Protein AF-A0A9D9DG85-F1 (afdb_monomer)

Structure (mmCIF, N/CA/C/O backbone):
data_AF-A0A9D9DG85-F1
#
_entry.id   AF-A0A9D9DG85-F1
#
loop_
_atom_site.group_PDB
_atom_site.id
_atom_site.type_symbol
_atom_site.label_atom_id
_atom_site.label_alt_id
_atom_site.label_comp_id
_atom_site.label_asym_id
_atom_site.label_entity_id
_atom_site.label_seq_id
_atom_site.pdbx_PDB_ins_c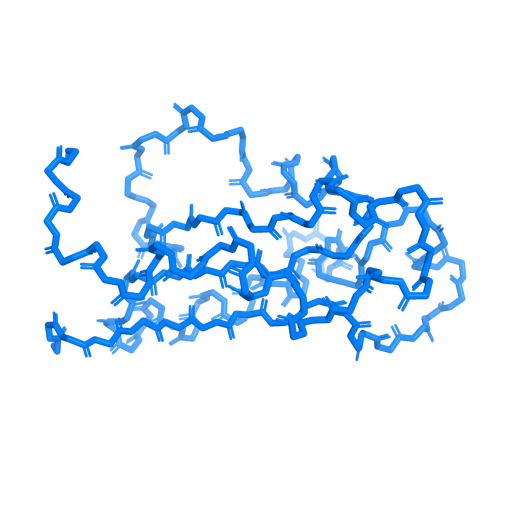ode
_atom_site.Cartn_x
_atom_site.Cartn_y
_atom_site.Cartn_z
_atom_site.occupancy
_atom_site.B_iso_or_equiv
_atom_site.auth_seq_id
_atom_site.auth_comp_id
_atom_site.auth_asym_id
_atom_site.auth_atom_id
_atom_site.pdbx_PDB_model_num
ATOM 1 N N . MET A 1 1 ? -19.314 -0.954 11.319 1.00 50.78 1 MET A N 1
ATOM 2 C CA . MET A 1 1 ? -19.486 -1.995 10.280 1.00 50.78 1 MET A CA 1
ATOM 3 C C . MET A 1 1 ? -18.521 -3.126 10.618 1.00 50.78 1 MET A C 1
ATOM 5 O O . MET A 1 1 ? -17.382 -2.808 10.903 1.00 50.78 1 MET A O 1
ATOM 9 N N . LYS A 1 2 ? -18.953 -4.392 10.742 1.00 56.47 2 LYS A N 1
ATOM 10 C CA . LYS A 1 2 ? -18.107 -5.467 11.325 1.00 56.47 2 LYS 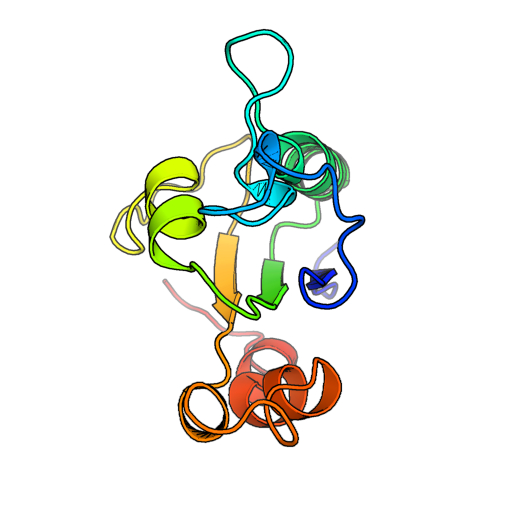A CA 1
ATOM 11 C C . LYS A 1 2 ? -17.632 -6.553 10.342 1.00 56.47 2 LYS A C 1
ATOM 13 O O . LYS A 1 2 ? -16.879 -7.42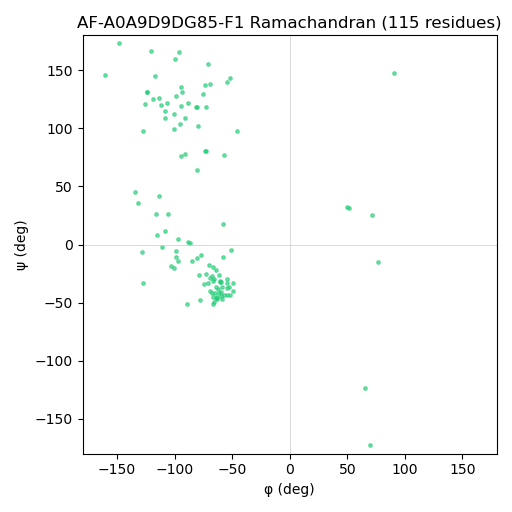0 10.753 1.00 56.47 2 LYS A O 1
ATOM 18 N N . ASN A 1 3 ? -18.024 -6.498 9.064 1.00 77.00 3 ASN A N 1
ATOM 19 C CA . ASN A 1 3 ? -17.763 -7.567 8.084 1.00 77.00 3 ASN A CA 1
ATOM 20 C C . ASN A 1 3 ? -17.256 -7.022 6.734 1.00 77.00 3 ASN A C 1
ATOM 22 O O . ASN A 1 3 ? -17.777 -7.402 5.689 1.00 77.00 3 ASN A O 1
ATOM 26 N N . VAL A 1 4 ? -16.308 -6.084 6.737 1.00 84.94 4 VAL A N 1
ATOM 27 C CA . VAL A 1 4 ? -15.707 -5.562 5.498 1.00 84.94 4 VAL A CA 1
ATOM 28 C C . VAL A 1 4 ? -14.200 -5.756 5.573 1.00 84.94 4 VAL A C 1
ATOM 30 O O . VAL A 1 4 ? -13.591 -5.403 6.581 1.00 84.94 4 VAL A O 1
ATOM 33 N N . VAL A 1 5 ? -13.628 -6.319 4.511 1.00 86.88 5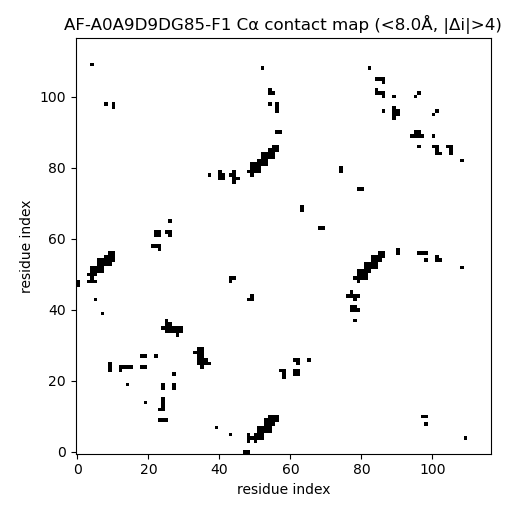 VAL A N 1
ATOM 34 C CA . VAL A 1 5 ? -12.183 -6.410 4.286 1.00 86.88 5 VAL A CA 1
ATOM 35 C C . VAL A 1 5 ? -11.866 -5.532 3.084 1.00 86.88 5 VAL A C 1
ATOM 37 O O . VAL A 1 5 ? -12.492 -5.674 2.033 1.00 86.88 5 VAL A O 1
ATOM 40 N N . ALA A 1 6 ? -10.929 -4.604 3.242 1.00 89.25 6 ALA A N 1
ATOM 41 C CA . ALA A 1 6 ? -10.451 -3.768 2.152 1.00 89.25 6 ALA A CA 1
ATOM 42 C C . ALA A 1 6 ? -9.198 -4.376 1.528 1.00 89.25 6 ALA A C 1
ATOM 44 O O . ALA A 1 6 ? -8.285 -4.777 2.242 1.00 89.25 6 ALA A O 1
ATOM 45 N N . LEU A 1 7 ? -9.134 -4.397 0.197 1.00 91.81 7 LEU A N 1
ATOM 46 C CA . LEU A 1 7 ? -7.937 -4.787 -0.542 1.00 91.81 7 LEU A CA 1
ATOM 47 C C . LEU A 1 7 ? -7.365 -3.569 -1.268 1.00 91.81 7 LEU A C 1
ATOM 49 O O . LEU A 1 7 ? -8.032 -2.970 -2.112 1.00 91.81 7 LEU A O 1
ATOM 53 N N . VAL A 1 8 ? -6.123 -3.209 -0.951 1.00 92.06 8 VAL A N 1
ATOM 54 C CA . VAL A 1 8 ? -5.376 -2.134 -1.614 1.00 92.06 8 VAL A CA 1
ATOM 55 C C . VAL A 1 8 ? -4.418 -2.764 -2.621 1.00 92.06 8 VAL A C 1
ATOM 57 O O . VAL A 1 8 ? -3.479 -3.456 -2.237 1.00 92.06 8 VAL A O 1
ATOM 60 N N . ASN A 1 9 ? -4.658 -2.544 -3.916 1.00 93.88 9 ASN A N 1
ATOM 61 C CA . ASN A 1 9 ? -3.895 -3.176 -4.995 1.00 93.88 9 ASN A CA 1
ATOM 62 C C . ASN A 1 9 ? -2.736 -2.295 -5.488 1.00 93.88 9 ASN A C 1
ATOM 64 O O . ASN A 1 9 ? -2.968 -1.211 -6.020 1.00 93.88 9 ASN A O 1
ATOM 68 N N . LEU A 1 10 ? -1.496 -2.782 -5.364 1.00 92.75 10 LEU A N 1
ATOM 69 C CA . LEU A 1 10 ? -0.289 -2.081 -5.823 1.00 92.75 10 LEU A CA 1
ATOM 70 C C . LEU A 1 10 ? 0.223 -2.557 -7.188 1.00 92.75 10 LEU A C 1
ATOM 72 O O . LEU A 1 10 ? 1.161 -1.961 -7.720 1.00 92.75 10 LEU A O 1
ATOM 76 N N . HIS A 1 11 ? -0.373 -3.598 -7.776 1.00 92.19 11 HIS A N 1
ATOM 77 C CA . HIS A 1 11 ? 0.130 -4.233 -9.001 1.00 92.19 11 HIS A CA 1
ATOM 78 C C . HIS A 1 11 ? 0.006 -3.362 -10.253 1.00 92.19 11 HIS A C 1
ATOM 80 O O . HIS A 1 11 ? 0.842 -3.479 -11.151 1.00 92.19 11 HIS A O 1
ATOM 86 N N . ASN A 1 12 ? -0.993 -2.475 -10.281 1.00 87.75 12 ASN A N 1
ATOM 87 C CA . ASN A 1 12 ? -1.332 -1.607 -11.414 1.00 87.75 12 ASN A CA 1
ATOM 88 C C . ASN A 1 12 ? -1.095 -0.121 -11.098 1.00 87.75 12 ASN A C 1
ATOM 90 O O . ASN A 1 12 ? -1.904 0.744 -11.429 1.00 87.75 12 ASN A O 1
ATOM 94 N N . SER A 1 13 ? 0.014 0.179 -10.423 1.00 86.50 13 SER A N 1
ATOM 95 C CA . SER A 1 13 ? 0.387 1.559 -10.104 1.00 86.50 13 SER A CA 1
ATOM 96 C C . SER A 1 13 ? 0.898 2.308 -11.349 1.00 86.50 13 SER A C 1
ATOM 98 O O . SER A 1 13 ? 1.714 1.753 -12.091 1.00 86.50 13 SER A O 1
ATOM 100 N N . PRO A 1 14 ? 0.499 3.576 -11.567 1.00 88.62 14 PRO A N 1
ATOM 101 C CA . PRO A 1 14 ? 1.107 4.439 -12.576 1.00 88.62 14 PRO A CA 1
ATOM 102 C C . PRO A 1 14 ? 2.626 4.556 -12.406 1.00 88.62 14 PRO A C 1
ATOM 104 O O . PRO A 1 14 ? 3.130 4.688 -11.288 1.00 88.62 14 PRO A O 1
ATOM 107 N N . ASN A 1 15 ? 3.352 4.554 -13.525 1.00 87.94 15 ASN A N 1
ATOM 108 C CA . ASN A 1 15 ? 4.798 4.753 -13.544 1.00 87.94 15 ASN A CA 1
ATOM 109 C C . ASN A 1 15 ? 5.119 6.254 -13.652 1.00 87.94 15 ASN A C 1
ATOM 111 O O . ASN A 1 15 ? 4.708 6.907 -14.609 1.00 87.94 15 ASN A O 1
ATOM 115 N N . LEU A 1 16 ? 5.862 6.791 -12.681 1.00 91.50 16 LEU A N 1
ATOM 116 C CA . LEU A 1 16 ? 6.317 8.188 -12.631 1.00 91.50 16 LEU A CA 1
ATOM 117 C C . LEU A 1 16 ? 7.816 8.323 -12.964 1.00 91.50 16 LEU A C 1
ATOM 119 O O . LEU A 1 16 ? 8.495 9.239 -12.494 1.00 91.50 16 LEU A O 1
ATOM 123 N N . GLY A 1 17 ? 8.361 7.386 -13.740 1.00 92.38 17 GLY A N 1
ATOM 124 C CA . GLY A 1 17 ? 9.765 7.359 -14.133 1.00 92.38 17 GLY A CA 1
ATOM 125 C C . GLY A 1 17 ? 10.686 7.152 -12.931 1.00 92.38 17 GLY A C 1
ATOM 126 O O . GLY A 1 17 ? 10.544 6.189 -12.177 1.00 92.38 17 GLY A O 1
ATOM 127 N N . ILE A 1 18 ? 11.628 8.080 -12.738 1.00 92.25 18 ILE A N 1
ATOM 128 C CA . ILE A 1 18 ? 12.685 7.997 -11.713 1.00 92.25 18 ILE A CA 1
ATOM 129 C C . ILE A 1 18 ? 12.099 7.901 -10.294 1.00 92.25 18 ILE A C 1
ATOM 131 O O . ILE A 1 18 ? 12.656 7.221 -9.432 1.00 92.25 18 ILE A O 1
ATOM 135 N N . LEU A 1 19 ? 10.943 8.529 -10.044 1.00 90.12 19 LEU A N 1
ATOM 136 C CA . LEU A 1 19 ? 10.304 8.520 -8.724 1.00 90.12 19 LEU A CA 1
ATOM 137 C C . LEU A 1 19 ? 9.824 7.127 -8.296 1.00 90.12 19 LEU A C 1
ATOM 139 O O . LEU A 1 19 ? 9.807 6.832 -7.102 1.00 90.12 19 LEU A O 1
ATOM 143 N N . THR A 1 20 ? 9.454 6.280 -9.257 1.00 92.06 20 THR A N 1
ATOM 144 C CA . THR A 1 20 ? 8.950 4.917 -9.027 1.00 92.06 20 THR A CA 1
ATOM 145 C C . THR A 1 20 ? 9.948 3.835 -9.442 1.00 92.06 20 THR A C 1
ATOM 147 O O . THR A 1 20 ? 9.596 2.665 -9.507 1.00 92.06 20 THR A O 1
ATOM 150 N N . GLN A 1 21 ? 11.204 4.202 -9.721 1.00 90.12 21 GLN A N 1
ATOM 151 C CA . GLN A 1 21 ? 12.220 3.254 -10.186 1.00 90.12 21 GLN A CA 1
ATOM 152 C C . GLN A 1 21 ? 12.644 2.256 -9.098 1.00 90.12 21 GLN A C 1
ATOM 154 O O . GLN A 1 21 ? 12.834 1.082 -9.384 1.00 90.12 21 GLN A O 1
ATOM 159 N N . ASN A 1 22 ? 12.786 2.729 -7.855 1.00 89.94 22 ASN A N 1
ATOM 160 C CA . ASN A 1 22 ? 13.301 1.935 -6.727 1.00 89.94 22 ASN A CA 1
ATOM 161 C C . ASN A 1 22 ? 12.253 1.709 -5.625 1.00 89.94 22 ASN A C 1
ATOM 163 O O . ASN A 1 22 ? 12.596 1.313 -4.508 1.00 89.94 22 ASN A O 1
ATOM 167 N N . ARG A 1 23 ? 10.997 2.088 -5.881 1.00 90.44 23 ARG A N 1
ATOM 168 C CA . ARG A 1 23 ? 9.901 2.036 -4.912 1.00 90.44 23 ARG A CA 1
ATOM 169 C C . ARG A 1 23 ? 8.550 2.073 -5.641 1.00 90.44 23 ARG A C 1
ATOM 171 O O . ARG A 1 23 ? 8.442 2.793 -6.633 1.00 90.44 23 ARG A O 1
ATOM 178 N N . PRO A 1 24 ? 7.505 1.390 -5.151 1.00 91.88 24 PRO A N 1
ATOM 179 C CA . PRO A 1 24 ? 6.171 1.518 -5.709 1.00 91.88 24 PRO A CA 1
ATOM 180 C C . PRO A 1 24 ? 5.595 2.891 -5.366 1.00 91.88 24 PRO A C 1
ATOM 182 O O . PRO A 1 24 ? 5.936 3.475 -4.328 1.00 91.88 24 PRO A O 1
ATOM 185 N N . LEU A 1 25 ? 4.656 3.353 -6.199 1.00 93.38 25 LEU A N 1
ATOM 186 C CA . LEU A 1 25 ? 3.960 4.634 -6.040 1.00 93.38 25 LEU A CA 1
ATOM 187 C C . LEU A 1 25 ? 3.415 4.824 -4.621 1.00 93.38 25 LEU A C 1
ATOM 189 O O . LEU A 1 25 ? 3.553 5.896 -4.044 1.00 93.38 25 LEU A O 1
ATOM 193 N N . ALA A 1 26 ? 2.879 3.762 -4.026 1.00 91.38 26 ALA A N 1
ATOM 194 C CA . ALA A 1 26 ? 2.381 3.765 -2.657 1.00 91.38 26 ALA A CA 1
ATOM 195 C C . ALA A 1 26 ? 3.371 4.269 -1.607 1.00 91.38 26 ALA A C 1
ATOM 197 O O . ALA A 1 26 ? 2.948 4.938 -0.676 1.00 91.38 26 ALA A O 1
ATOM 198 N N . SER A 1 27 ? 4.664 3.974 -1.761 1.00 90.75 27 SER A N 1
ATOM 199 C CA . SER A 1 27 ? 5.722 4.408 -0.833 1.00 90.75 27 SER A CA 1
ATOM 200 C C . SER A 1 27 ? 6.456 5.672 -1.301 1.00 90.75 27 SER A C 1
ATOM 202 O O . SER A 1 27 ? 7.440 6.103 -0.693 1.00 90.75 27 SER A O 1
ATOM 204 N N . THR A 1 28 ? 6.013 6.271 -2.406 1.00 92.38 28 THR A N 1
ATOM 205 C CA . THR A 1 28 ? 6.539 7.548 -2.886 1.00 92.38 28 THR A CA 1
ATOM 206 C C . THR A 1 28 ? 5.990 8.676 -2.023 1.00 92.38 28 THR A C 1
ATOM 208 O O . THR A 1 28 ? 4.786 8.765 -1.786 1.00 92.38 28 THR A O 1
ATOM 211 N N . THR A 1 29 ? 6.888 9.534 -1.535 1.00 89.81 29 THR A N 1
ATOM 212 C CA . THR A 1 29 ? 6.544 10.649 -0.651 1.00 89.81 29 THR A CA 1
ATOM 213 C C . THR A 1 29 ? 5.749 11.719 -1.396 1.00 89.81 29 THR A C 1
ATOM 215 O O . THR A 1 29 ? 6.089 12.104 -2.512 1.00 89.81 29 THR A O 1
ATOM 218 N N . PHE A 1 30 ? 4.727 12.241 -0.733 1.00 88.00 30 PHE A N 1
ATOM 219 C CA . PHE A 1 30 ? 3.876 13.335 -1.153 1.00 88.00 30 PHE A CA 1
ATOM 220 C C . PHE A 1 30 ? 3.896 14.436 -0.080 1.00 88.00 30 PHE A C 1
ATOM 222 O O . PHE A 1 30 ? 3.763 14.165 1.116 1.00 88.00 30 PHE A O 1
ATOM 229 N N . LEU A 1 31 ? 4.110 15.687 -0.503 1.00 91.19 31 LEU A N 1
ATOM 230 C CA . LEU A 1 31 ? 4.187 16.871 0.374 1.00 91.19 31 LEU A CA 1
ATOM 231 C C . LEU A 1 31 ? 5.163 16.728 1.565 1.00 91.19 31 LEU A C 1
ATOM 233 O O . LEU A 1 31 ? 4.936 17.272 2.642 1.00 91.19 31 LEU A O 1
ATOM 237 N N . GLY A 1 32 ? 6.247 15.965 1.391 1.00 85.69 32 GLY A N 1
ATOM 238 C CA . GLY A 1 32 ? 7.348 15.839 2.356 1.00 85.69 32 GLY A CA 1
ATOM 239 C C . GLY A 1 32 ? 7.089 14.962 3.588 1.00 85.69 32 GLY A C 1
ATOM 240 O O . GLY A 1 32 ? 8.051 14.575 4.245 1.00 85.69 32 GLY A O 1
ATOM 241 N N . ARG A 1 33 ? 5.835 14.610 3.897 1.00 83.94 33 ARG A N 1
ATOM 242 C CA . ARG A 1 33 ? 5.484 13.825 5.099 1.00 83.94 33 ARG A CA 1
ATOM 243 C C . ARG A 1 33 ? 4.636 12.590 4.824 1.00 83.94 33 ARG A C 1
ATOM 245 O O . ARG A 1 33 ? 4.764 11.612 5.552 1.00 83.94 33 ARG A O 1
ATOM 252 N N . TYR A 1 34 ? 3.762 12.651 3.829 1.00 87.06 34 TYR A N 1
ATOM 253 C CA . TYR A 1 34 ? 2.843 11.562 3.521 1.00 87.06 34 TYR A CA 1
ATOM 254 C C . TYR A 1 34 ? 3.415 10.700 2.408 1.00 87.06 34 TYR A C 1
ATOM 256 O O . TYR A 1 34 ? 4.340 11.110 1.711 1.00 87.06 34 TYR A O 1
ATOM 264 N N . THR A 1 35 ? 2.858 9.522 2.204 1.00 90.25 35 THR A N 1
ATOM 265 C CA . THR A 1 35 ? 3.012 8.772 0.958 1.00 90.25 35 THR A CA 1
ATOM 266 C C . THR A 1 35 ? 1.647 8.532 0.328 1.00 90.25 35 THR A C 1
ATOM 268 O O . THR A 1 35 ? 0.610 8.753 0.953 1.00 90.25 35 THR A O 1
ATOM 271 N N . PHE A 1 36 ? 1.617 8.113 -0.936 1.00 91.88 36 PHE A N 1
ATOM 272 C CA . PHE A 1 36 ? 0.345 7.925 -1.636 1.00 91.88 36 PHE A CA 1
ATOM 273 C C . PHE A 1 36 ? -0.569 6.886 -0.967 1.00 91.88 36 PHE A C 1
ATOM 275 O O . PHE A 1 36 ? -1.789 7.046 -1.009 1.00 91.88 36 PHE A O 1
ATOM 282 N N . ILE A 1 37 ? -0.013 5.858 -0.313 1.00 90.12 37 ILE A N 1
ATOM 283 C CA . ILE A 1 37 ? -0.826 4.847 0.379 1.00 90.12 37 ILE A CA 1
ATOM 284 C C . ILE A 1 37 ? -1.559 5.412 1.600 1.00 90.12 37 ILE A C 1
ATOM 286 O O . ILE A 1 37 ? -2.655 4.948 1.913 1.00 90.12 37 ILE A O 1
ATOM 290 N N . ASP A 1 38 ? -1.026 6.463 2.233 1.00 88.38 38 ASP A N 1
ATOM 291 C CA . ASP A 1 38 ? -1.633 7.072 3.421 1.00 88.38 38 ASP A CA 1
ATOM 292 C C . ASP A 1 38 ? -3.040 7.602 3.139 1.00 88.38 38 ASP A C 1
ATOM 294 O O . ASP A 1 38 ? -3.896 7.554 4.020 1.00 88.38 38 ASP A O 1
ATOM 298 N N . PHE A 1 39 ? -3.311 8.074 1.918 1.00 90.12 39 PHE A N 1
ATOM 299 C CA . PHE A 1 39 ? -4.641 8.544 1.528 1.00 90.12 39 PHE A CA 1
ATOM 300 C C . PHE A 1 39 ? -5.658 7.403 1.486 1.00 90.12 39 PHE A C 1
ATOM 302 O O . PHE A 1 39 ? -6.755 7.537 2.025 1.00 90.12 39 PHE A O 1
ATOM 309 N N . ALA A 1 40 ? -5.289 6.268 0.887 1.00 91.25 40 ALA A N 1
ATOM 310 C CA . ALA A 1 40 ? -6.150 5.090 0.840 1.00 91.25 40 ALA A CA 1
ATOM 311 C C . ALA A 1 40 ? -6.406 4.547 2.252 1.00 91.25 40 ALA A C 1
ATOM 313 O O . ALA A 1 40 ? -7.557 4.313 2.616 1.00 91.25 40 ALA A O 1
ATOM 314 N N . LEU A 1 41 ? -5.355 4.426 3.069 1.00 88.50 41 LEU A N 1
ATOM 315 C CA . LEU A 1 41 ? -5.473 3.958 4.451 1.00 88.50 41 LEU A CA 1
ATOM 316 C C . LEU A 1 41 ? -6.323 4.904 5.302 1.00 88.50 41 LEU A C 1
ATOM 318 O O . LEU A 1 41 ? -7.223 4.444 5.995 1.00 88.50 41 LEU A O 1
ATOM 322 N N . SER A 1 42 ? -6.107 6.217 5.194 1.00 86.19 42 SER A N 1
ATOM 323 C CA . SER A 1 42 ? -6.898 7.214 5.926 1.00 86.19 42 SER A CA 1
ATOM 324 C C . SER A 1 42 ? -8.373 7.178 5.526 1.00 86.19 42 SER A C 1
ATOM 326 O O . SER A 1 42 ? -9.243 7.322 6.378 1.00 86.19 42 SER A O 1
ATOM 328 N N . ASN A 1 43 ? -8.685 6.970 4.244 1.00 90.06 43 ASN A N 1
ATOM 329 C CA . ASN A 1 43 ? -10.072 6.843 3.790 1.00 90.06 43 ASN A CA 1
ATOM 330 C C . ASN A 1 43 ? -10.753 5.601 4.378 1.00 90.06 43 ASN A C 1
ATOM 332 O O . ASN A 1 4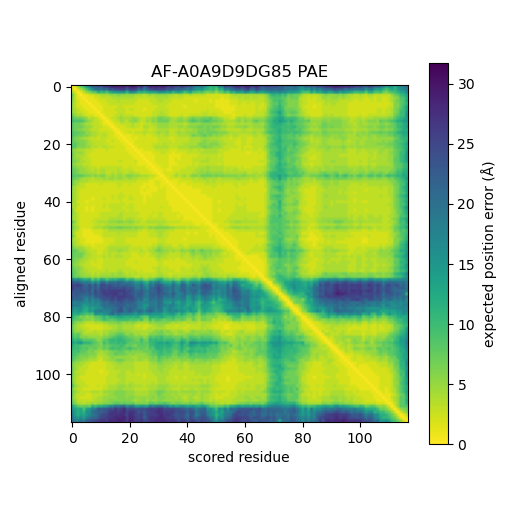3 ? -11.909 5.677 4.796 1.00 90.06 43 ASN A O 1
ATOM 336 N N . LEU A 1 44 ? -10.042 4.471 4.429 1.00 88.69 44 LEU A N 1
ATOM 337 C CA . LEU A 1 44 ? -10.552 3.217 4.984 1.00 88.69 44 LEU A CA 1
ATOM 338 C C . LEU A 1 44 ? -10.804 3.337 6.491 1.00 88.69 44 LEU A C 1
ATOM 340 O O . LEU A 1 44 ? -11.916 3.065 6.948 1.00 88.69 44 LEU A O 1
ATOM 344 N N . THR A 1 45 ? -9.829 3.839 7.248 1.00 83.38 45 THR A N 1
ATOM 345 C CA . THR A 1 45 ? -9.952 3.991 8.704 1.00 83.38 45 THR A CA 1
ATOM 346 C C . THR A 1 45 ? -10.987 5.032 9.107 1.00 83.38 45 THR A C 1
ATOM 348 O O . THR A 1 45 ? -11.811 4.763 9.980 1.00 83.38 45 THR A O 1
ATOM 351 N N . ASN A 1 46 ? -11.042 6.181 8.425 1.00 86.56 46 ASN A N 1
ATOM 352 C CA . ASN A 1 46 ? -12.078 7.191 8.668 1.00 86.56 46 ASN A CA 1
ATOM 353 C C . ASN A 1 46 ? -13.489 6.680 8.324 1.00 86.56 46 ASN A C 1
ATOM 355 O O . ASN A 1 46 ? -14.472 7.191 8.856 1.00 86.56 46 ASN A O 1
ATOM 359 N N . SER A 1 47 ? -13.597 5.652 7.475 1.00 88.44 47 SER A N 1
ATOM 360 C CA . SER A 1 47 ? -14.858 4.967 7.157 1.00 88.44 47 SER A CA 1
ATOM 361 C C . SER A 1 47 ? -15.180 3.809 8.116 1.00 88.44 47 SER A C 1
ATOM 363 O O . SER A 1 47 ? -16.191 3.124 7.945 1.00 88.44 47 SER A O 1
ATOM 365 N N . GLY A 1 48 ? -14.341 3.568 9.130 1.00 84.25 48 GLY A N 1
ATOM 366 C CA . GLY A 1 48 ? -14.490 2.467 10.081 1.00 84.25 48 GLY A CA 1
ATOM 367 C C . GLY A 1 48 ? -14.190 1.087 9.488 1.00 84.25 48 GLY A C 1
ATOM 368 O O . GLY A 1 48 ? -14.750 0.094 9.959 1.00 84.25 48 GLY A O 1
ATOM 369 N N . ILE A 1 49 ? -13.364 1.025 8.437 1.00 85.44 49 ILE A N 1
ATOM 370 C CA . ILE A 1 49 ? -12.852 -0.214 7.846 1.00 85.44 49 ILE A CA 1
ATOM 371 C C . ILE A 1 49 ? -11.428 -0.419 8.353 1.00 85.44 49 ILE A C 1
ATOM 373 O O . ILE A 1 49 ? -10.480 0.177 7.847 1.00 85.44 49 ILE A O 1
ATOM 377 N N . ASP A 1 50 ? -11.301 -1.279 9.360 1.00 79.19 50 ASP A N 1
ATOM 378 C CA . ASP A 1 50 ? -10.025 -1.525 10.032 1.00 79.19 50 ASP A CA 1
ATOM 379 C C . ASP A 1 50 ? -9.286 -2.761 9.498 1.00 79.19 50 ASP A C 1
ATOM 381 O O . ASP A 1 50 ? -8.106 -2.892 9.784 1.00 79.19 50 ASP A O 1
ATOM 385 N N . ASN A 1 51 ? -9.936 -3.648 8.733 1.00 83.19 51 ASN A N 1
ATOM 386 C CA . ASN A 1 51 ? -9.316 -4.858 8.176 1.00 83.19 51 ASN A CA 1
ATOM 387 C C . ASN A 1 51 ? -8.835 -4.595 6.745 1.00 83.19 51 ASN A C 1
ATOM 389 O O . ASN A 1 51 ? -9.652 -4.548 5.818 1.00 83.19 51 ASN A O 1
ATOM 393 N N . ILE A 1 52 ? -7.527 -4.414 6.561 1.00 85.81 52 ILE A N 1
ATOM 394 C CA . ILE A 1 52 ? -6.941 -3.979 5.291 1.00 85.81 52 ILE A CA 1
ATOM 395 C C . ILE A 1 52 ? -5.859 -4.969 4.841 1.00 85.81 52 ILE A C 1
ATOM 397 O O . ILE A 1 52 ? -4.859 -5.159 5.521 1.00 85.81 52 ILE A O 1
ATOM 401 N N . GLY A 1 53 ? -6.025 -5.568 3.664 1.00 89.06 53 GLY A N 1
ATOM 402 C CA . GLY A 1 53 ? -4.990 -6.330 2.967 1.00 89.06 53 GLY A CA 1
ATOM 403 C C . GLY A 1 53 ? -4.328 -5.482 1.882 1.00 89.06 53 GLY A C 1
ATOM 404 O O . GLY A 1 53 ? -5.011 -4.903 1.038 1.00 89.06 53 GLY A O 1
ATOM 405 N N . ILE A 1 54 ? -3.001 -5.397 1.875 1.00 90.88 54 ILE A N 1
ATOM 406 C CA . ILE A 1 54 ? -2.237 -4.611 0.899 1.00 90.88 54 ILE A CA 1
ATOM 407 C C . ILE A 1 54 ? -1.528 -5.575 -0.050 1.00 90.88 54 ILE A C 1
ATOM 409 O O . ILE A 1 54 ? -0.566 -6.229 0.337 1.00 90.88 54 ILE A O 1
ATOM 413 N N . LEU A 1 55 ? -1.983 -5.657 -1.301 1.00 92.50 55 LEU A N 1
ATOM 414 C CA . LEU A 1 55 ? -1.405 -6.529 -2.325 1.00 92.50 55 LEU A CA 1
ATOM 415 C C . LEU A 1 55 ? -0.146 -5.877 -2.898 1.00 92.50 55 LEU A C 1
ATOM 417 O O . LEU A 1 55 ? -0.238 -4.979 -3.735 1.00 92.50 55 LEU A O 1
ATOM 421 N N . VAL A 1 56 ? 1.026 -6.335 -2.467 1.00 90.81 56 VAL A N 1
ATOM 422 C CA . VAL A 1 56 ? 2.329 -5.839 -2.919 1.00 90.81 56 VAL A CA 1
ATOM 423 C C . VAL A 1 56 ? 2.854 -6.687 -4.074 1.00 90.81 56 VAL A C 1
ATOM 425 O O . VAL A 1 56 ? 2.896 -7.915 -3.997 1.00 90.81 56 VAL A O 1
ATOM 428 N N . LYS A 1 57 ? 3.291 -6.022 -5.145 1.00 89.38 57 LYS A N 1
ATOM 429 C CA . LYS A 1 57 ? 3.904 -6.668 -6.311 1.00 89.38 57 LYS A CA 1
ATOM 430 C C . LYS A 1 57 ? 5.415 -6.808 -6.164 1.00 89.38 57 LYS A C 1
ATOM 432 O O . LYS A 1 57 ? 5.963 -7.889 -6.354 1.00 89.38 57 LYS A O 1
ATOM 437 N N . ASP A 1 58 ? 6.079 -5.708 -5.843 1.00 86.94 58 ASP A N 1
ATOM 438 C CA . ASP A 1 58 ? 7.528 -5.564 -5.836 1.00 86.94 58 ASP A CA 1
ATOM 439 C C . ASP A 1 58 ? 7.975 -4.565 -4.761 1.00 86.94 58 ASP A C 1
ATOM 441 O O . ASP A 1 58 ? 7.152 -3.927 -4.101 1.00 86.94 58 ASP A O 1
ATOM 445 N N . HIS A 1 59 ? 9.295 -4.449 -4.560 1.00 87.94 59 HIS A N 1
ATOM 446 C CA . HIS A 1 59 ? 9.903 -3.427 -3.698 1.00 87.94 59 HIS A CA 1
ATOM 447 C C . HIS A 1 59 ? 9.265 -3.324 -2.291 1.00 87.94 59 HIS A C 1
ATOM 449 O O . HIS A 1 59 ? 9.249 -2.257 -1.676 1.00 87.94 59 HIS A O 1
ATOM 455 N N . SER A 1 60 ? 8.774 -4.444 -1.746 1.00 86.75 60 SER A N 1
ATOM 456 C CA . SER A 1 60 ? 8.002 -4.493 -0.494 1.00 86.75 60 SER A CA 1
ATOM 457 C C . SER A 1 60 ? 8.715 -3.848 0.681 1.00 86.75 60 SER A C 1
ATOM 459 O O . SER A 1 60 ? 8.088 -3.202 1.513 1.00 86.75 60 SER A O 1
ATOM 461 N N . ARG A 1 61 ? 10.045 -3.935 0.705 1.00 86.88 61 ARG A N 1
ATOM 462 C CA . ARG A 1 61 ? 10.881 -3.316 1.728 1.00 86.88 61 ARG A CA 1
ATOM 463 C C . ARG A 1 61 ? 10.623 -1.815 1.886 1.00 86.88 61 ARG A C 1
ATOM 465 O O . ARG A 1 61 ? 10.671 -1.330 3.012 1.00 86.88 61 ARG A O 1
ATOM 472 N N . SER A 1 62 ? 10.367 -1.065 0.809 1.00 88.62 62 SER A N 1
ATOM 473 C CA . SER A 1 62 ? 10.085 0.374 0.926 1.00 88.62 62 SER A CA 1
ATOM 474 C C . SER A 1 62 ? 8.686 0.643 1.480 1.00 88.62 62 SER A C 1
ATOM 476 O O . SER A 1 62 ? 8.515 1.596 2.237 1.00 88.62 62 SER A O 1
ATOM 478 N N . VAL A 1 63 ? 7.713 -0.212 1.150 1.00 87.12 63 VAL A N 1
ATOM 479 C CA . VAL A 1 63 ? 6.350 -0.166 1.699 1.00 87.12 63 VAL A CA 1
ATOM 480 C C . VAL A 1 63 ? 6.375 -0.499 3.189 1.00 87.12 63 VAL A C 1
ATOM 482 O O . VAL A 1 63 ? 5.918 0.309 3.985 1.00 87.12 63 VAL A O 1
ATOM 485 N N . ILE A 1 64 ? 7.010 -1.608 3.579 1.00 84.50 64 ILE A N 1
ATOM 486 C CA . ILE A 1 64 ? 7.191 -2.020 4.982 1.00 84.50 64 ILE A CA 1
ATOM 487 C C . ILE A 1 64 ? 7.913 -0.931 5.779 1.00 84.50 64 ILE A C 1
ATOM 489 O O . ILE A 1 64 ? 7.513 -0.587 6.885 1.00 84.50 64 ILE A O 1
ATOM 493 N N . LYS A 1 65 ? 8.970 -0.331 5.216 1.00 83.94 65 LYS A N 1
ATOM 494 C CA . LYS A 1 65 ? 9.694 0.763 5.879 1.00 83.94 65 LYS A CA 1
ATOM 495 C C . LYS A 1 65 ? 8.787 1.962 6.183 1.00 83.94 65 LYS A C 1
ATOM 497 O O . LYS A 1 65 ? 8.999 2.614 7.200 1.00 83.94 65 LYS A O 1
ATOM 502 N N . HIS A 1 66 ? 7.834 2.270 5.302 1.00 81.62 66 HIS A N 1
ATOM 503 C CA . HIS A 1 66 ? 6.884 3.369 5.494 1.00 81.62 66 HIS A CA 1
ATOM 504 C C . HIS A 1 66 ? 5.755 3.002 6.462 1.00 81.62 66 HIS A C 1
ATOM 506 O O . HIS A 1 66 ? 5.475 3.760 7.384 1.00 81.62 66 HIS A O 1
ATOM 512 N N . LEU A 1 67 ? 5.136 1.833 6.277 1.00 77.81 67 LEU A N 1
ATOM 513 C CA . LEU A 1 67 ? 4.028 1.363 7.114 1.00 77.81 67 LEU A CA 1
ATOM 514 C C . LEU A 1 67 ? 4.471 0.991 8.538 1.00 77.81 67 LEU A C 1
ATOM 516 O O . LEU A 1 67 ? 3.649 0.953 9.450 1.00 77.81 67 LEU A O 1
ATOM 520 N N . GLY A 1 68 ? 5.773 0.789 8.737 1.00 65.12 68 GLY A N 1
ATOM 521 C CA . GLY A 1 68 ? 6.336 0.222 9.951 1.00 65.12 68 GLY A CA 1
ATOM 522 C C . GLY A 1 68 ? 6.441 -1.296 9.820 1.00 65.12 68 GLY A C 1
ATOM 523 O O . GLY A 1 68 ? 5.651 -1.934 9.133 1.00 65.12 68 GLY A O 1
ATOM 524 N N . SER A 1 69 ? 7.462 -1.871 10.459 1.00 47.91 69 SER A N 1
ATOM 525 C CA . SER A 1 69 ? 7.622 -3.326 10.563 1.00 47.91 69 SER A CA 1
ATOM 526 C C . SER A 1 69 ? 6.333 -3.964 11.098 1.00 47.91 69 SER A C 1
ATOM 528 O O . SER A 1 69 ? 5.723 -3.409 12.020 1.00 47.91 69 SER A O 1
ATOM 530 N N . ASP A 1 70 ? 5.991 -5.152 10.589 1.00 45.16 70 ASP A N 1
ATOM 531 C CA . ASP A 1 70 ? 4.885 -6.029 11.025 1.00 45.16 70 ASP A CA 1
ATOM 532 C C . ASP A 1 70 ? 4.864 -6.314 12.548 1.00 45.16 70 ASP A C 1
ATOM 534 O O . ASP A 1 70 ? 3.942 -6.933 13.068 1.00 45.16 70 ASP A O 1
ATOM 538 N N . ALA A 1 71 ? 5.866 -5.846 13.299 1.00 39.91 71 ALA A N 1
ATOM 539 C CA . ALA A 1 71 ? 5.956 -5.920 14.754 1.00 39.91 71 ALA A CA 1
ATOM 540 C C . ALA A 1 71 ? 5.275 -4.762 15.511 1.00 39.91 71 ALA A C 1
ATOM 542 O O . ALA A 1 71 ? 5.329 -4.730 16.742 1.00 39.91 71 ALA A O 1
ATOM 543 N N . THR A 1 72 ? 4.637 -3.807 14.833 1.00 39.81 72 THR A N 1
ATOM 544 C CA . THR A 1 72 ? 3.875 -2.758 15.526 1.00 39.81 72 THR A CA 1
ATOM 545 C C . THR A 1 72 ? 2.409 -3.160 15.619 1.00 39.81 72 THR A C 1
ATOM 547 O O . THR A 1 72 ? 1.547 -2.613 14.945 1.00 39.81 72 THR A O 1
ATOM 550 N N . TYR A 1 73 ? 2.128 -4.089 16.537 1.00 41.97 73 TYR A N 1
ATOM 551 C CA . TYR A 1 73 ? 0.802 -4.466 17.059 1.00 41.97 73 TYR A CA 1
ATOM 552 C C . TYR A 1 73 ? 0.027 -3.294 17.710 1.00 41.97 73 TYR A C 1
ATOM 554 O O . TYR A 1 73 ? -0.902 -3.483 18.492 1.00 41.97 73 TYR A O 1
ATOM 562 N N . LEU A 1 74 ? 0.418 -2.053 17.427 1.00 37.53 74 LEU A N 1
ATOM 563 C CA . LEU A 1 74 ? -0.287 -0.861 17.842 1.00 37.53 74 LEU A CA 1
ATOM 564 C C . LEU A 1 74 ? -1.267 -0.523 16.730 1.00 37.53 74 LEU A C 1
ATOM 566 O O . LEU A 1 74 ? -0.868 -0.047 15.670 1.00 37.53 74 LEU A O 1
ATOM 570 N N . LYS A 1 75 ? -2.559 -0.734 17.007 1.00 46.31 75 LYS A N 1
ATOM 571 C CA . LYS A 1 75 ? -3.661 -0.089 16.293 1.00 46.31 75 LYS A CA 1
ATOM 572 C C . LYS A 1 75 ? -3.323 1.394 16.163 1.00 46.31 75 LYS A C 1
ATOM 574 O O . LYS A 1 75 ? -3.521 2.166 17.101 1.00 46.31 75 LYS A O 1
ATOM 579 N N . ASN A 1 76 ? -2.784 1.805 15.023 1.00 51.78 76 ASN A N 1
ATOM 580 C CA . ASN A 1 76 ? -2.621 3.216 14.756 1.00 51.78 76 ASN A CA 1
ATOM 581 C C . ASN A 1 76 ? -4.036 3.730 14.474 1.00 51.78 76 ASN A C 1
ATOM 583 O O . ASN A 1 76 ? -4.661 3.255 13.519 1.00 51.78 76 ASN A O 1
ATOM 587 N N . PRO A 1 77 ? -4.573 4.670 15.275 1.00 51.53 77 PRO A N 1
ATOM 588 C CA . PRO A 1 77 ? -5.928 5.180 15.081 1.00 51.53 77 PRO A CA 1
ATOM 589 C C . PRO A 1 77 ? -6.142 5.800 13.691 1.00 51.53 77 PRO A C 1
ATOM 591 O O . PRO A 1 77 ? -7.277 6.076 13.327 1.00 51.53 77 PRO A O 1
ATOM 594 N N . LYS A 1 78 ? -5.067 6.013 12.916 1.00 51.75 78 LYS A N 1
ATOM 595 C CA . LYS A 1 78 ? -5.108 6.535 11.549 1.00 51.75 78 LYS A CA 1
ATOM 596 C C . LYS A 1 78 ? -4.977 5.481 10.445 1.00 51.75 78 LYS A C 1
ATOM 598 O O . LYS A 1 78 ? -5.377 5.786 9.327 1.00 51.75 78 LYS A O 1
ATOM 603 N N . THR A 1 79 ? -4.445 4.282 10.704 1.00 52.12 79 THR A N 1
ATOM 604 C CA . THR A 1 79 ? -4.136 3.309 9.627 1.00 52.12 79 THR A CA 1
ATOM 605 C C . THR A 1 79 ? -4.696 1.888 9.803 1.00 52.12 79 THR A C 1
ATOM 607 O O . THR A 1 79 ? -4.670 1.134 8.837 1.00 52.12 79 THR A O 1
ATOM 610 N N . GLY A 1 80 ? -5.312 1.541 10.944 1.00 59.12 80 GLY A N 1
ATOM 611 C CA . GLY A 1 80 ? -6.049 0.270 11.094 1.00 59.12 80 GLY A CA 1
ATOM 612 C C . GLY A 1 80 ? -5.146 -0.974 11.117 1.00 59.12 80 GLY A C 1
ATOM 613 O O . GLY A 1 80 ? -3.919 -0.850 11.174 1.00 59.12 80 GLY A O 1
ATOM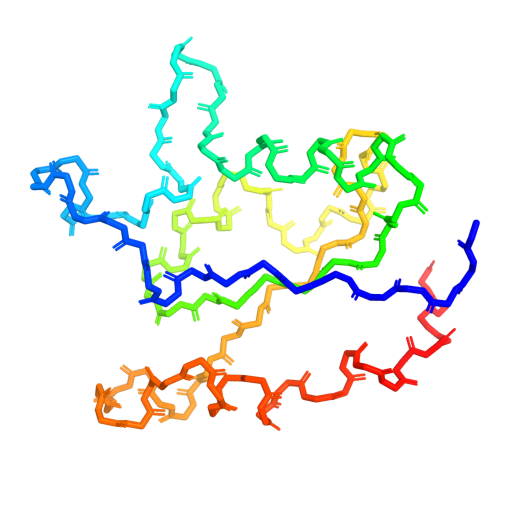 614 N N . PHE A 1 81 ? -5.744 -2.171 11.096 1.00 69.44 81 PHE A N 1
ATOM 6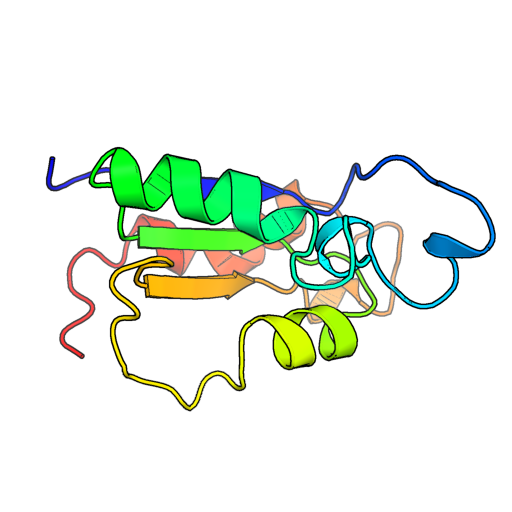15 C CA . PHE A 1 81 ? -5.026 -3.445 10.971 1.00 69.44 81 PHE A CA 1
ATOM 616 C C . PHE A 1 81 ? -4.683 -3.702 9.503 1.00 69.44 81 PHE A C 1
ATOM 618 O O . PHE A 1 81 ? -5.560 -3.818 8.647 1.00 69.44 81 PHE A O 1
ATOM 625 N N . GLN A 1 82 ? -3.388 -3.782 9.214 1.00 75.31 82 GLN A N 1
ATOM 626 C CA . GLN A 1 82 ? -2.876 -3.922 7.856 1.00 75.31 82 GLN A CA 1
ATOM 627 C C . GLN A 1 82 ? -2.109 -5.235 7.735 1.00 75.31 82 GLN A C 1
ATOM 629 O O . GLN A 1 82 ? -1.170 -5.472 8.488 1.00 75.31 82 GLN A O 1
ATOM 634 N N . SER A 1 83 ? -2.490 -6.067 6.773 1.00 82.56 83 SER A N 1
ATOM 635 C CA . SER A 1 83 ? -1.749 -7.266 6.390 1.00 82.56 83 SER A CA 1
ATOM 636 C C . SER A 1 83 ? -1.073 -7.024 5.049 1.00 82.56 83 SER A C 1
ATOM 638 O O . SER A 1 83 ? -1.735 -6.708 4.057 1.00 82.56 83 SER A O 1
ATOM 640 N N . LEU A 1 84 ? 0.250 -7.157 5.009 1.00 86.12 84 LEU A N 1
ATOM 641 C CA . LEU A 1 84 ? 1.008 -7.056 3.771 1.00 86.12 84 LEU A CA 1
ATOM 642 C C . LEU A 1 84 ? 0.947 -8.393 3.026 1.00 86.12 84 LEU A C 1
ATOM 644 O O . LEU A 1 84 ? 1.395 -9.412 3.538 1.00 86.12 84 LEU A O 1
ATOM 648 N N . LEU A 1 85 ? 0.391 -8.391 1.817 1.00 88.88 85 LEU A N 1
ATOM 649 C CA . LEU A 1 85 ? 0.150 -9.598 1.032 1.00 88.88 85 LEU A CA 1
ATOM 650 C C . LEU A 1 85 ? 1.120 -9.636 -0.138 1.00 88.88 85 LEU A C 1
ATOM 652 O O . LEU A 1 85 ? 1.100 -8.783 -1.033 1.00 88.88 85 LEU A O 1
ATOM 656 N N . MET A 1 86 ? 1.999 -10.628 -0.118 1.00 86.94 86 MET A N 1
ATOM 657 C CA . MET A 1 86 ? 3.006 -10.838 -1.146 1.00 86.94 86 MET A CA 1
ATOM 658 C C . MET A 1 86 ? 2.771 -12.173 -1.835 1.00 86.94 86 MET A C 1
ATOM 660 O O . MET A 1 86 ? 2.369 -13.155 -1.216 1.00 86.94 86 MET A O 1
ATOM 664 N N . ASN A 1 87 ? 3.048 -12.220 -3.133 1.00 87.88 87 ASN A N 1
ATOM 665 C CA . ASN A 1 87 ? 3.073 -13.473 -3.870 1.00 87.88 87 ASN A CA 1
ATOM 666 C C . ASN A 1 87 ? 4.485 -14.062 -3.847 1.00 87.88 87 ASN A C 1
ATOM 668 O O . ASN A 1 87 ? 5.211 -13.935 -4.829 1.00 87.88 87 ASN A O 1
ATOM 672 N N . GLU A 1 88 ? 4.880 -14.685 -2.738 1.00 79.69 88 GLU A N 1
ATOM 673 C CA . GLU A 1 88 ? 6.245 -15.201 -2.551 1.00 79.69 88 GLU A CA 1
ATOM 674 C C . GLU A 1 88 ? 6.689 -16.148 -3.675 1.00 79.69 88 GLU A C 1
ATOM 676 O O . GLU A 1 88 ? 7.784 -16.002 -4.219 1.00 79.69 88 GLU A O 1
ATOM 681 N N . TYR A 1 89 ? 5.802 -17.053 -4.095 1.00 79.38 89 TYR A N 1
ATOM 682 C CA . TYR A 1 89 ? 6.053 -18.001 -5.182 1.00 79.38 89 TYR A CA 1
ATOM 683 C C . TYR A 1 89 ? 6.267 -17.306 -6.533 1.00 79.38 89 TYR A C 1
ATOM 685 O O . TYR A 1 89 ? 7.082 -17.741 -7.348 1.00 79.38 89 TYR A O 1
ATOM 693 N N . GLY A 1 90 ? 5.529 -16.223 -6.778 1.00 78.62 90 GLY A N 1
ATOM 694 C CA . GLY A 1 90 ? 5.574 -15.456 -8.016 1.00 78.62 90 GLY A CA 1
ATOM 695 C C . GLY A 1 90 ? 6.670 -14.393 -8.069 1.00 78.62 90 GLY A C 1
ATOM 696 O O . GLY A 1 90 ? 6.954 -13.929 -9.166 1.00 78.62 90 GLY A O 1
ATOM 697 N N . ILE A 1 91 ? 7.316 -14.010 -6.956 1.00 78.06 91 ILE A N 1
ATOM 698 C CA . ILE A 1 91 ? 8.298 -12.899 -6.931 1.00 78.06 91 ILE A CA 1
ATOM 699 C C . ILE A 1 91 ? 9.374 -13.061 -8.012 1.00 78.06 91 ILE A C 1
ATOM 701 O O . ILE A 1 91 ? 9.696 -12.102 -8.713 1.00 78.06 91 ILE A O 1
ATOM 705 N N . ASN A 1 92 ? 9.894 -14.278 -8.180 1.00 81.31 92 ASN A N 1
ATOM 706 C CA . ASN A 1 92 ? 10.956 -14.567 -9.146 1.00 81.31 92 ASN A CA 1
ATOM 707 C C . ASN A 1 92 ? 10.445 -14.737 -10.585 1.00 81.31 92 ASN A C 1
ATOM 709 O O . ASN A 1 92 ? 11.248 -14.783 -11.515 1.00 81.31 92 ASN A O 1
ATOM 713 N N . ASN A 1 93 ? 9.129 -14.845 -10.787 1.00 87.50 93 ASN A N 1
ATOM 714 C CA . ASN A 1 93 ? 8.528 -15.043 -12.098 1.00 87.50 93 ASN A CA 1
ATOM 715 C C . ASN A 1 93 ? 7.437 -13.992 -12.379 1.00 87.50 93 ASN A C 1
ATOM 717 O O . ASN A 1 93 ? 6.276 -14.181 -11.997 1.00 87.50 93 ASN A O 1
ATOM 721 N N . PRO A 1 94 ? 7.775 -12.912 -13.112 1.00 83.19 94 PRO A N 1
ATOM 722 C CA . PRO A 1 94 ? 6.854 -11.814 -13.397 1.00 83.19 94 PRO A CA 1
ATOM 723 C C . PRO A 1 94 ? 5.526 -12.237 -14.039 1.00 83.19 94 PRO A C 1
ATOM 725 O O . PRO A 1 94 ? 4.514 -11.589 -13.794 1.00 83.19 94 PRO A O 1
ATOM 728 N N . LEU A 1 95 ? 5.507 -13.326 -14.820 1.00 86.00 95 LEU A N 1
ATOM 729 C CA . LEU A 1 95 ? 4.288 -13.842 -15.460 1.00 86.00 95 LEU A CA 1
ATOM 730 C C . LEU A 1 95 ? 3.270 -14.368 -14.440 1.00 86.00 95 LEU A C 1
ATOM 732 O O . LEU A 1 95 ? 2.066 -14.287 -14.673 1.00 86.00 95 LEU A O 1
ATOM 736 N N . PHE A 1 96 ? 3.745 -14.892 -13.309 1.00 86.69 96 PHE A N 1
ATOM 737 C CA . PHE A 1 96 ? 2.896 -15.417 -12.241 1.00 86.69 96 PHE A CA 1
ATOM 738 C C . PHE A 1 96 ? 2.705 -14.423 -11.093 1.00 86.69 96 PHE A C 1
ATOM 740 O O . PHE A 1 96 ? 1.833 -14.644 -10.252 1.00 86.69 96 PHE A O 1
ATOM 747 N N . ASN A 1 97 ? 3.462 -13.322 -11.055 1.00 89.69 97 ASN A N 1
ATOM 748 C CA . ASN A 1 97 ? 3.284 -12.244 -10.083 1.00 89.69 97 ASN A CA 1
ATOM 749 C C . ASN A 1 97 ? 2.147 -11.291 -10.486 1.00 89.69 97 ASN A C 1
ATOM 751 O O . ASN A 1 97 ? 2.365 -10.118 -10.792 1.00 89.69 97 ASN A O 1
ATOM 755 N N . THR A 1 98 ? 0.930 -11.827 -10.524 1.00 91.62 98 THR A N 1
ATOM 756 C CA . THR A 1 98 ? -0.300 -11.070 -10.776 1.00 91.62 98 THR A CA 1
ATOM 757 C C . THR A 1 98 ? -1.026 -10.762 -9.470 1.00 91.62 98 THR A C 1
ATOM 759 O O . THR A 1 98 ? -0.833 -11.442 -8.457 1.00 91.62 98 THR A O 1
ATOM 762 N N . ASP A 1 99 ? -1.896 -9.756 -9.494 1.00 91.88 99 ASP A N 1
ATOM 763 C CA . ASP A 1 99 ? -2.772 -9.408 -8.374 1.00 91.88 99 ASP A CA 1
ATOM 764 C C . ASP A 1 99 ? -3.724 -10.553 -8.016 1.00 91.88 99 ASP A C 1
ATOM 766 O O . ASP A 1 99 ? -3.861 -10.884 -6.841 1.00 91.88 99 ASP A O 1
ATOM 770 N N . VAL A 1 100 ? -4.302 -11.225 -9.014 1.00 91.81 100 VAL A N 1
ATOM 771 C CA . VAL A 1 100 ? -5.154 -12.408 -8.815 1.00 91.81 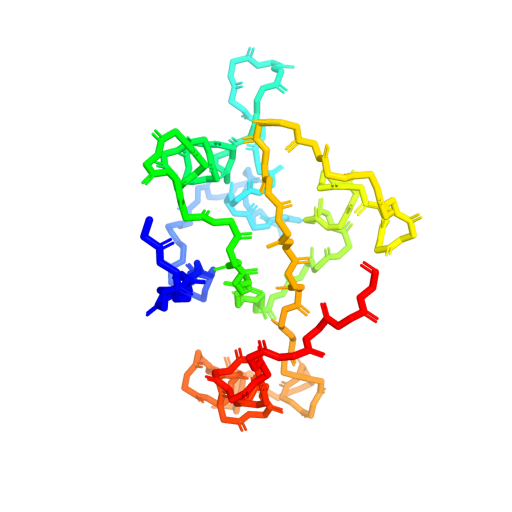100 VAL A CA 1
ATOM 772 C C . VAL A 1 100 ? -4.390 -13.530 -8.114 1.00 91.81 100 VAL A C 1
ATOM 774 O O . VAL A 1 100 ? -4.914 -14.143 -7.184 1.00 91.81 100 VAL A O 1
ATOM 777 N N . ASN A 1 101 ? -3.146 -13.803 -8.520 1.00 91.81 101 ASN A N 1
ATOM 778 C CA . ASN A 1 101 ? -2.350 -14.852 -7.884 1.00 91.81 101 ASN A CA 1
ATOM 779 C C . ASN A 1 101 ? -1.896 -14.452 -6.469 1.00 91.81 101 ASN A C 1
ATOM 781 O O . ASN A 1 101 ? -1.839 -15.297 -5.576 1.00 91.81 101 ASN A O 1
ATOM 785 N N . ASN A 1 102 ? -1.640 -13.160 -6.237 1.00 92.12 102 ASN A N 1
ATOM 786 C CA . ASN A 1 102 ? -1.362 -12.631 -4.903 1.00 92.12 102 ASN A CA 1
ATOM 787 C C . ASN A 1 102 ? -2.580 -12.813 -3.976 1.00 92.12 102 ASN A C 1
ATOM 789 O O . ASN A 1 102 ? -2.427 -13.373 -2.893 1.00 92.12 102 ASN A O 1
ATOM 793 N N . ILE A 1 103 ? -3.790 -12.466 -4.435 1.00 91.62 103 ILE A N 1
ATOM 794 C CA . ILE A 1 103 ? -5.038 -12.719 -3.692 1.00 91.62 103 ILE A CA 1
ATOM 795 C C . ILE A 1 103 ? -5.214 -14.213 -3.429 1.00 91.62 103 ILE A C 1
ATOM 797 O O . ILE A 1 103 ? -5.499 -14.592 -2.303 1.00 91.62 103 ILE A O 1
ATOM 801 N N . ARG A 1 104 ? -5.020 -15.068 -4.441 1.00 91.31 104 ARG A N 1
ATOM 802 C CA . ARG A 1 104 ? -5.183 -16.522 -4.303 1.00 91.31 104 ARG A CA 1
ATOM 803 C C . ARG A 1 104 ? -4.247 -17.119 -3.253 1.00 91.31 104 ARG A C 1
ATOM 805 O O . ARG A 1 104 ? -4.653 -18.009 -2.523 1.00 91.31 104 ARG A O 1
ATOM 812 N N . THR A 1 105 ? -3.002 -16.656 -3.203 1.00 89.62 105 THR A N 1
ATOM 813 C CA . THR A 1 105 ? -2.006 -17.143 -2.234 1.00 89.62 105 THR A CA 1
ATOM 814 C C . THR A 1 105 ? -2.304 -16.648 -0.816 1.00 89.62 105 THR A C 1
ATOM 816 O O . THR A 1 105 ? -1.923 -17.294 0.154 1.00 89.62 105 THR A O 1
ATOM 819 N N . ASN A 1 106 ? -3.003 -15.516 -0.699 1.00 89.00 106 ASN A N 1
ATOM 820 C CA . ASN A 1 106 ? -3.299 -14.836 0.559 1.00 89.00 106 ASN A CA 1
ATOM 821 C C . ASN A 1 106 ? -4.808 -14.787 0.873 1.00 89.00 106 ASN A C 1
ATOM 823 O 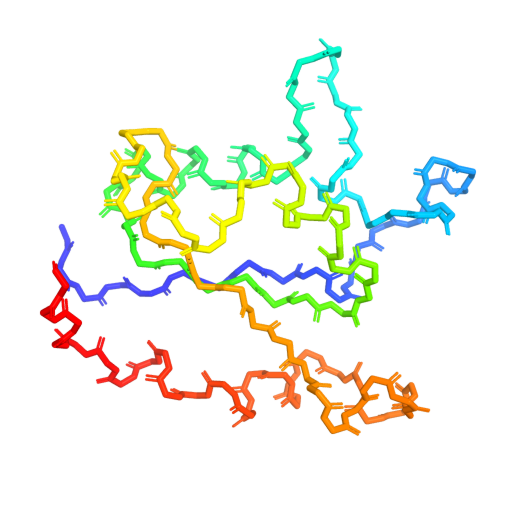O . ASN A 1 106 ? -5.284 -13.882 1.563 1.00 89.00 106 ASN A O 1
ATOM 827 N N . ASP A 1 107 ? -5.584 -15.741 0.359 1.00 88.69 107 ASP A N 1
ATOM 828 C CA . ASP A 1 107 ? -7.046 -15.753 0.478 1.00 88.69 107 ASP A CA 1
ATOM 829 C C . ASP A 1 107 ? -7.524 -15.957 1.924 1.00 88.69 107 ASP A C 1
ATOM 831 O O . ASP A 1 107 ? -8.637 -15.553 2.270 1.00 88.69 107 ASP A O 1
ATOM 835 N N . TYR A 1 108 ? -6.652 -16.479 2.792 1.00 84.56 108 TYR A N 1
ATOM 836 C CA . TYR A 1 108 ? -6.859 -16.591 4.237 1.00 84.56 108 TYR A CA 1
ATOM 837 C C . TYR A 1 108 ? -7.334 -15.276 4.882 1.00 84.56 108 TYR A C 1
ATOM 839 O O . TYR A 1 108 ? -8.161 -15.310 5.793 1.00 84.56 108 TYR A O 1
ATOM 847 N N . VAL A 1 109 ? -6.901 -14.118 4.366 1.00 81.56 109 VAL A N 1
ATOM 848 C CA . VAL A 1 109 ? -7.296 -12.779 4.850 1.00 81.56 109 VAL A CA 1
ATOM 849 C C . VAL A 1 109 ? -8.801 -12.523 4.719 1.00 81.56 109 VAL A C 1
ATOM 851 O O . VAL A 1 109 ? -9.367 -11.738 5.476 1.00 81.56 109 VAL A O 1
ATOM 854 N N . LEU A 1 110 ? -9.476 -13.183 3.775 1.00 82.75 110 LEU A N 1
ATOM 855 C CA . LEU A 1 110 ? -10.922 -13.042 3.571 1.00 82.75 110 LEU A CA 1
ATOM 856 C C . LEU A 1 110 ? -11.740 -13.841 4.590 1.00 82.75 110 LEU A C 1
ATOM 858 O O . LEU A 1 110 ? -12.892 -13.500 4.872 1.00 82.75 110 LEU A O 1
ATOM 862 N N . TYR A 1 111 ? -11.158 -14.916 5.119 1.00 80.62 111 TYR A N 1
ATOM 863 C CA . TYR A 1 111 ? -11.847 -15.871 5.983 1.00 80.62 111 TYR A CA 1
ATOM 864 C C . TYR A 1 111 ? -11.496 -15.701 7.455 1.00 80.62 111 TYR A C 1
ATOM 866 O O . TYR A 1 111 ? -12.261 -16.154 8.312 1.00 80.62 111 TYR A O 1
ATOM 874 N N . ASP A 1 112 ? -10.390 -15.023 7.762 1.00 69.19 112 ASP A N 1
ATOM 875 C CA . ASP A 1 112 ? -9.999 -14.745 9.134 1.00 69.19 112 ASP A CA 1
ATOM 876 C C . ASP A 1 112 ? -10.903 -13.667 9.763 1.00 69.19 112 ASP A C 1
ATOM 878 O O . ASP A 1 112 ? -10.598 -12.479 9.830 1.00 69.19 112 ASP A O 1
ATOM 882 N N . LYS A 1 113 ? -12.087 -14.096 10.217 1.00 53.22 113 LYS A N 1
ATOM 883 C CA . LYS A 1 113 ? -13.004 -13.293 11.043 1.00 53.22 113 LYS A CA 1
ATOM 884 C C . LYS A 1 113 ? -12.560 -13.203 12.507 1.00 53.22 113 LYS A C 1
ATOM 886 O O . LYS A 1 113 ? -13.185 -12.476 13.274 1.00 53.22 113 LYS A O 1
ATOM 891 N N . ASN A 1 114 ? -11.543 -13.973 12.901 1.00 46.81 114 ASN A N 1
ATOM 892 C CA . ASN A 1 114 ? -11.201 -14.277 14.288 1.00 46.81 114 ASN A CA 1
ATOM 893 C C . ASN A 1 114 ? -9.710 -14.085 14.568 1.00 46.81 114 ASN A C 1
ATOM 895 O O . ASN A 1 114 ? -9.152 -14.806 15.397 1.00 46.81 114 ASN A O 1
ATOM 899 N N . ALA A 1 115 ? -9.097 -13.083 13.948 1.00 42.41 115 ALA A N 1
ATOM 900 C CA . ALA A 1 115 ? -7.840 -12.507 14.383 1.00 42.41 115 ALA A CA 1
ATOM 901 C C . ALA A 1 115 ? -7.978 -12.000 15.839 1.00 42.41 115 ALA A C 1
ATOM 903 O O . ALA A 1 115 ? -8.190 -10.818 16.100 1.00 42.41 115 ALA A O 1
ATOM 904 N N . LYS A 1 116 ? -7.943 -12.929 16.805 1.00 32.75 116 LYS A N 1
ATOM 905 C CA . LYS A 1 116 ? -7.694 -12.683 18.223 1.00 32.75 116 LYS A CA 1
ATOM 906 C C . LYS A 1 116 ? -6.205 -12.380 18.325 1.00 32.75 116 LYS A C 1
ATOM 908 O O . LYS A 1 116 ? -5.418 -13.271 18.635 1.00 32.75 116 LYS A O 1
ATOM 913 N N . TYR A 1 117 ? -5.842 -11.148 18.014 1.00 43.03 117 TYR A N 1
ATOM 914 C CA . TYR A 1 117 ? -4.571 -10.581 18.433 1.00 43.03 117 TYR A CA 1
ATOM 915 C C . TYR A 1 117 ? -4.874 -9.563 19.527 1.00 43.03 117 TYR A C 1
ATOM 917 O O . TYR A 1 117 ? -5.721 -8.673 19.278 1.00 43.03 117 TYR A O 1
#

Nearest PDB structures (foldseek):
  5l6s-assembly2_E  TM=7.988E-01  e=4.427E-04  Escherichia coli K-12
  5l6s-assembly1_A  TM=8.080E-01  e=5.374E-04  Escherichia coli K-12
  5l6v-assembly2_H  TM=7.719E-01  e=5.733E-04  Escherichia coli K-12
  5w5t-assembly3_P  TM=8.025E-01  e=2.086E-03  Agrobacterium tumefaciens
  5w6j-assembly2_D  TM=7.988E-01  e=2.226E-03  Agrobacterium tumefaciens

Solvent-accessible surface area (backbone atoms only — not comparable to full-atom values): 7076 Å² total; per-residue (Å²): 120,92,86,63,75,45,76,48,77,51,68,82,56,77,82,64,59,80,73,39,67,86,28,49,52,49,55,32,73,41,95,88,77,43,32,55,42,53,57,58,34,36,55,36,30,76,69,54,42,41,44,34,39,36,40,43,65,62,55,53,69,50,43,38,67,70,76,44,61,96,82,62,88,61,76,40,94,58,54,34,50,70,46,83,36,60,33,75,88,18,63,90,36,72,91,55,50,40,64,69,49,24,46,65,75,47,47,62,72,80,67,59,86,72,80,84,121

Sequence (117 aa):
MKNVVALVNLHNSPNLGILTQNRPLASTTFLGRYTFIDFALSNLTNSGIDNIGILVKDHSRSVIKHLGSDATYLKNPKTGFQSLLMNEYGINNPLFNTDVNNIRTNDYVLYDKNAKY

Foldseek 3Di:
DQQDAAEAEQQPADDPDPQPPLHGQQLRDDPNPHGPVLVVQQVCLVVVNQHYEYEDQDNVVSVCVRVDPPPPPDQPSRGHDYDYFYLPVCNVPVVCSDSVNSCVVVVVSNVCSDPPD

InterPro domains:
  IPR029044 Nucleotide-diphospho-sugar transferases [G3DSA:3.90.550.10] (15-100)
  IPR029044 Nucleotide-diphospho-sugar transferases [SSF53448] (19-72)

Secondary structure (DSSP, 8-state):
--S-EEEEE-TTPPP-GGGGSSS-GGGSEETTTEEHHHHHHHHHHHTT--EEEEEE-S-HHHHHHHH--TT-----TTT-EEEEEE-TTTTT-TTT--HHHHHHHTTHHHH------

Radius of gyration: 14.19 Å; Cα contacts (8 Å, |Δi|>4): 156; chains: 1; bounding box: 33×35×34 Å

Organism: NCBI:txid2840889

pLDDT: mean 80.45, std 15.81, range [32.75, 93.88]

Mean predicted aligned error: 6.88 Å